Protein AF-A0A0G2B8X5-F1 (afdb_monomer_lite)

Structure (mmCIF, N/CA/C/O backbone):
data_AF-A0A0G2B8X5-F1
#
_entry.id   AF-A0A0G2B8X5-F1
#
loop_
_atom_site.group_PDB
_atom_site.id
_atom_site.type_symbol
_atom_site.label_atom_id
_atom_site.label_alt_id
_atom_site.label_comp_id
_atom_site.label_asym_id
_atom_site.label_entity_id
_atom_site.label_seq_id
_atom_site.pdbx_PDB_ins_code
_atom_site.Cartn_x
_atom_site.Cartn_y
_atom_site.Cartn_z
_atom_site.occupancy
_atom_site.B_iso_or_equiv
_atom_site.auth_seq_id
_atom_site.auth_comp_id
_atom_site.auth_asym_id
_atom_site.auth_atom_id
_atom_site.pdbx_PDB_model_num
ATOM 1 N N . MET A 1 1 ? 7.578 -18.163 51.345 1.00 37.94 1 MET A N 1
ATOM 2 C CA . MET A 1 1 ? 7.944 -19.047 50.222 1.00 37.94 1 MET A CA 1
ATOM 3 C C . MET A 1 1 ? 7.247 -18.534 48.980 1.00 37.94 1 MET A C 1
ATOM 5 O O . MET A 1 1 ? 6.028 -18.462 48.946 1.00 37.94 1 MET A O 1
ATOM 9 N N . THR A 1 2 ? 8.052 -18.062 48.042 1.00 42.34 2 THR A N 1
ATOM 10 C CA . THR A 1 2 ? 7.705 -17.542 46.720 1.00 42.34 2 THR A CA 1
ATOM 11 C C . THR A 1 2 ? 7.176 -18.656 45.825 1.00 42.34 2 THR A C 1
ATOM 13 O O . THR A 1 2 ? 7.837 -19.677 45.671 1.00 42.34 2 THR A O 1
ATOM 16 N N . THR A 1 3 ? 6.047 -18.430 45.162 1.00 39.53 3 THR A N 1
ATOM 17 C CA . THR A 1 3 ? 5.746 -19.066 43.874 1.00 39.53 3 THR A CA 1
ATOM 18 C C . THR A 1 3 ? 5.140 -18.007 42.965 1.00 39.53 3 THR A C 1
ATOM 20 O O . THR A 1 3 ? 4.021 -17.545 43.156 1.00 39.53 3 THR A O 1
ATOM 23 N N . GLY A 1 4 ? 5.960 -17.547 42.019 1.00 44.66 4 GLY A N 1
ATOM 24 C CA . GLY A 1 4 ? 5.498 -16.768 40.883 1.00 44.66 4 GLY A CA 1
ATOM 25 C C . GLY A 1 4 ? 4.771 -17.674 39.897 1.00 44.66 4 GLY A C 1
ATOM 26 O O . GLY A 1 4 ? 5.025 -18.878 39.833 1.00 44.66 4 GLY A O 1
ATOM 27 N N . THR A 1 5 ? 3.874 -17.106 39.102 1.00 41.53 5 THR A N 1
ATOM 28 C CA . THR A 1 5 ? 3.335 -17.802 37.934 1.00 41.53 5 THR A CA 1
ATOM 29 C C . THR A 1 5 ? 3.118 -16.810 36.798 1.00 41.53 5 THR A C 1
ATOM 31 O O . THR A 1 5 ? 2.254 -15.945 36.856 1.00 41.53 5 THR A O 1
ATOM 34 N N . ALA A 1 6 ? 3.994 -16.972 35.805 1.00 39.34 6 ALA A N 1
ATOM 35 C CA . ALA A 1 6 ? 3.826 -16.757 34.373 1.00 39.34 6 ALA A CA 1
ATOM 36 C C . ALA A 1 6 ? 3.222 -15.428 33.884 1.00 39.34 6 ALA A C 1
ATOM 38 O O . ALA A 1 6 ? 2.019 -15.262 33.705 1.00 39.34 6 ALA A O 1
ATOM 39 N N . VAL A 1 7 ? 4.142 -14.544 33.499 1.00 47.28 7 VAL A N 1
ATOM 40 C CA . VAL A 1 7 ? 3.972 -13.591 32.402 1.00 47.28 7 VAL A CA 1
ATOM 41 C C . VAL A 1 7 ? 3.807 -14.375 31.094 1.00 47.28 7 VAL A C 1
ATOM 43 O O . VAL A 1 7 ? 4.613 -15.258 30.808 1.00 47.28 7 VAL A O 1
ATOM 46 N N . GLY A 1 8 ? 2.829 -13.994 30.272 1.00 45.09 8 GLY A N 1
ATOM 47 C CA . GLY A 1 8 ? 2.858 -14.262 28.834 1.00 45.09 8 GLY A CA 1
ATOM 48 C C . GLY A 1 8 ? 1.728 -15.138 28.312 1.00 45.09 8 GLY A C 1
ATOM 49 O O . GLY A 1 8 ? 1.818 -16.356 28.378 1.00 45.09 8 GLY A O 1
ATOM 50 N N . ALA A 1 9 ? 0.719 -14.497 27.716 1.00 42.47 9 ALA A N 1
ATOM 51 C CA . ALA A 1 9 ? 0.034 -14.936 26.494 1.00 42.47 9 ALA A CA 1
ATOM 52 C C . ALA A 1 9 ? -1.238 -14.100 26.292 1.00 42.47 9 ALA A C 1
ATOM 54 O O . ALA A 1 9 ? -2.248 -14.466 26.862 1.00 42.47 9 ALA A O 1
ATOM 55 N N . THR A 1 10 ? -1.210 -13.027 25.485 1.00 39.62 10 THR A N 1
ATOM 56 C CA . THR A 1 10 ? -2.396 -12.507 24.744 1.00 39.62 10 THR A CA 1
ATOM 57 C C . THR A 1 10 ? -2.030 -11.326 23.824 1.00 39.62 10 THR A C 1
ATOM 59 O O . THR A 1 10 ? -2.610 -10.249 23.903 1.00 39.62 10 THR A O 1
ATOM 62 N N . ALA A 1 11 ? -1.062 -11.503 22.922 1.00 43.97 11 ALA A N 1
ATOM 63 C CA . ALA A 1 11 ? -0.892 -10.601 21.765 1.00 43.97 11 ALA A CA 1
ATOM 64 C C . ALA A 1 11 ? -0.685 -11.384 20.455 1.00 43.97 11 ALA A C 1
ATOM 66 O O . ALA A 1 11 ? -0.113 -10.891 19.493 1.00 43.97 11 ALA A O 1
ATOM 67 N N . LYS A 1 12 ? -1.130 -12.646 20.437 1.00 41.84 12 LYS A N 1
ATOM 68 C CA . LYS A 1 12 ? -1.094 -13.547 19.275 1.00 41.84 12 LYS A CA 1
ATOM 69 C C . LYS A 1 12 ? -2.493 -14.027 18.877 1.00 41.84 12 LYS A C 1
ATOM 71 O O . LYS A 1 12 ? -2.639 -15.053 18.222 1.00 41.84 12 LYS A O 1
ATOM 76 N N . THR A 1 13 ? -3.529 -13.298 19.281 1.00 41.59 13 THR A N 1
ATOM 77 C CA . THR A 1 13 ? -4.907 -13.619 18.913 1.00 41.59 13 THR A CA 1
ATOM 78 C C . THR A 1 13 ? -5.288 -12.798 17.686 1.00 41.59 13 THR A C 1
ATOM 80 O O . THR A 1 13 ? -5.319 -11.574 17.756 1.00 41.59 13 THR A O 1
ATOM 83 N N . ALA A 1 14 ? -5.594 -13.514 16.600 1.00 40.16 14 ALA A N 1
ATOM 84 C CA . ALA A 1 14 ? -6.173 -13.046 15.338 1.00 40.16 14 ALA A CA 1
ATOM 85 C C . ALA A 1 14 ? -5.208 -12.498 14.266 1.00 40.16 14 ALA A C 1
ATOM 87 O O . ALA A 1 14 ? -5.396 -11.407 13.737 1.00 40.16 14 ALA A O 1
ATOM 88 N N . LEU A 1 15 ? -4.258 -13.323 13.810 1.00 48.44 15 LEU A N 1
ATOM 89 C CA . LEU A 1 15 ? -3.870 -13.289 12.391 1.00 48.44 15 LEU A CA 1
ATOM 90 C C . LEU A 1 15 ? -5.028 -13.898 11.580 1.00 48.44 15 LEU A C 1
ATOM 92 O O . LEU A 1 15 ? -5.033 -15.078 11.238 1.00 48.44 15 LEU A O 1
ATOM 96 N N . VAL A 1 16 ? -6.058 -13.074 11.362 1.00 44.81 16 VAL A N 1
ATOM 97 C CA . VAL A 1 16 ? -7.072 -13.223 10.304 1.00 44.81 16 VAL A CA 1
ATOM 98 C C . VAL A 1 16 ? -6.339 -13.613 9.011 1.00 44.81 16 VAL A C 1
ATOM 100 O O . VAL A 1 16 ? -5.242 -13.081 8.812 1.00 44.81 16 VAL A O 1
ATOM 103 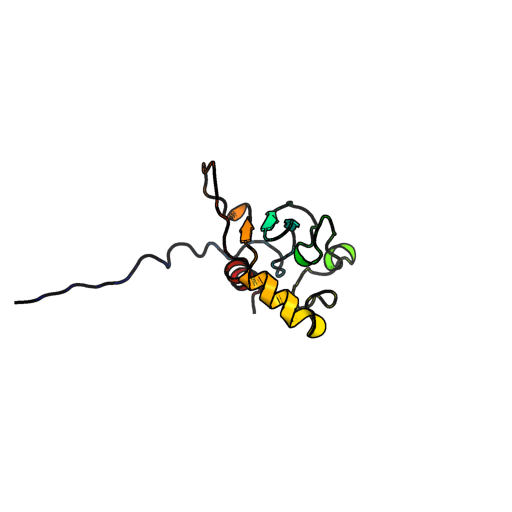N N . PRO A 1 17 ? -6.861 -14.527 8.158 1.00 52.09 17 PRO A N 1
ATOM 104 C CA . PRO A 1 17 ? -6.196 -14.906 6.911 1.00 52.09 17 PRO A CA 1
ATOM 105 C C . PRO A 1 17 ? -5.734 -13.634 6.216 1.00 52.09 17 PRO A C 1
ATOM 107 O O . PRO A 1 17 ? -6.561 -12.777 5.895 1.00 52.09 17 PRO A O 1
ATOM 110 N N . ALA A 1 18 ? -4.405 -13.482 6.126 1.00 53.94 18 ALA A N 1
ATOM 111 C CA . ALA A 1 18 ? -3.764 -12.263 5.665 1.00 53.94 18 ALA A CA 1
ATOM 112 C C . ALA A 1 18 ? -4.491 -11.825 4.393 1.00 53.94 18 ALA A C 1
ATOM 114 O O . ALA A 1 18 ? -4.814 -12.656 3.543 1.00 53.94 18 ALA A O 1
ATOM 115 N N . THR A 1 19 ? -4.863 -10.558 4.363 1.00 64.88 19 THR A N 1
ATOM 116 C CA . THR A 1 19 ? -5.963 -9.962 3.595 1.00 64.88 19 THR A CA 1
ATOM 117 C C . THR A 1 19 ? -6.136 -10.495 2.156 1.00 64.88 19 THR A C 1
ATOM 119 O O . THR A 1 19 ? -5.173 -10.889 1.499 1.00 64.88 19 THR A O 1
ATOM 122 N N . THR A 1 20 ? -7.353 -10.452 1.596 1.00 81.88 20 THR A N 1
ATOM 123 C CA . THR A 1 20 ? -7.603 -10.770 0.168 1.00 81.88 20 THR A CA 1
ATOM 124 C C . THR A 1 20 ? -7.040 -9.717 -0.793 1.00 81.88 20 THR A C 1
ATOM 126 O O . THR A 1 20 ? -7.360 -9.728 -1.984 1.00 81.88 20 THR A O 1
ATOM 129 N N . ARG A 1 21 ? -6.249 -8.758 -0.297 1.00 89.62 21 ARG A N 1
ATOM 130 C CA . ARG A 1 21 ? -5.693 -7.698 -1.128 1.00 89.62 21 ARG A CA 1
ATOM 131 C C . ARG A 1 21 ? -4.562 -8.224 -2.006 1.00 89.62 21 ARG A C 1
ATOM 133 O O . ARG A 1 21 ? -3.874 -9.180 -1.638 1.00 89.62 21 ARG A O 1
ATOM 140 N N . PRO A 1 22 ? -4.314 -7.563 -3.148 1.00 93.06 22 PRO A N 1
ATOM 141 C CA . PRO A 1 22 ? -3.095 -7.783 -3.906 1.00 93.06 22 PRO A CA 1
ATOM 142 C C . PRO A 1 22 ? -1.847 -7.587 -3.045 1.00 93.06 22 PRO A C 1
ATOM 144 O O . PRO A 1 22 ? -1.867 -6.834 -2.071 1.00 93.06 22 PRO A O 1
ATOM 147 N N . ALA A 1 23 ? -0.735 -8.203 -3.453 1.00 94.44 23 ALA A N 1
ATOM 148 C CA . ALA A 1 23 ? 0.552 -8.148 -2.757 1.00 94.44 23 ALA A CA 1
ATOM 149 C C . ALA A 1 23 ? 1.252 -6.780 -2.912 1.00 94.44 23 ALA A C 1
ATOM 151 O O . ALA A 1 23 ? 2.444 -6.706 -3.208 1.00 94.44 23 ALA A O 1
ATOM 152 N N . CYS A 1 24 ? 0.508 -5.680 -2.781 1.00 95.81 24 CYS A N 1
ATOM 153 C CA . CYS A 1 24 ? 1.005 -4.316 -2.770 1.00 95.81 24 CYS A CA 1
ATOM 154 C C . CYS A 1 24 ? 0.371 -3.524 -1.619 1.00 95.81 24 CYS A C 1
ATOM 156 O O . CYS A 1 24 ? -0.840 -3.306 -1.636 1.00 95.81 24 CYS A O 1
ATOM 158 N N . PRO A 1 25 ? 1.161 -3.035 -0.646 1.00 95.75 25 PRO A N 1
ATOM 159 C CA . PRO A 1 25 ? 0.627 -2.399 0.559 1.00 95.75 25 PRO A CA 1
ATOM 160 C C . PRO A 1 25 ? 0.035 -1.014 0.293 1.00 95.75 25 PRO A C 1
ATOM 162 O O . PRO A 1 25 ? -0.698 -0.485 1.120 1.00 95.75 25 PRO A O 1
ATOM 165 N N . PHE A 1 26 ? 0.324 -0.442 -0.873 1.00 96.88 26 PHE A N 1
ATOM 166 C CA . PHE A 1 26 ? -0.159 0.868 -1.298 1.00 96.88 26 PHE A CA 1
ATOM 167 C C . PHE A 1 26 ? -1.373 0.788 -2.225 1.00 96.88 26 PHE A C 1
ATOM 169 O O . PHE A 1 26 ? -1.947 1.821 -2.568 1.00 96.88 26 PHE A O 1
ATOM 176 N N . TYR A 1 27 ? -1.732 -0.412 -2.682 1.00 96.81 27 TYR A N 1
ATOM 177 C CA . TYR A 1 27 ? -2.830 -0.604 -3.617 1.00 96.81 27 TYR A CA 1
ATOM 178 C C . TYR A 1 2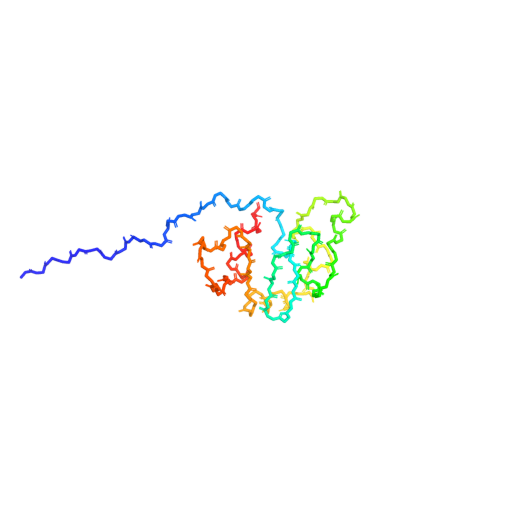7 ? -4.188 -0.510 -2.918 1.00 96.81 27 TYR A C 1
ATOM 180 O O . TYR A 1 27 ? -4.400 -1.123 -1.871 1.00 96.81 27 TYR A O 1
ATOM 188 N N . GLY A 1 28 ? -5.117 0.224 -3.529 1.00 96.31 28 GLY A N 1
ATOM 189 C CA . GLY A 1 28 ? -6.443 0.468 -2.965 1.00 96.31 28 GLY A CA 1
ATOM 190 C C . GLY A 1 28 ? -6.489 1.626 -1.977 1.00 96.31 28 GLY A C 1
ATOM 191 O O . GLY A 1 28 ? -7.486 1.783 -1.284 1.00 96.31 28 GLY A O 1
ATOM 192 N N . PHE A 1 29 ? -5.431 2.439 -1.912 1.00 97.00 29 PHE A N 1
ATOM 193 C CA . PHE A 1 29 ? -5.338 3.560 -0.981 1.00 97.00 29 PHE A CA 1
ATOM 194 C C . PHE A 1 29 ? -5.087 4.884 -1.699 1.00 97.00 29 PHE A C 1
ATOM 196 O O . PHE A 1 29 ? -4.420 4.940 -2.734 1.00 97.00 29 PHE A O 1
ATOM 203 N N . VAL A 1 30 ? -5.575 5.961 -1.091 1.00 96.00 30 VAL A N 1
ATOM 204 C CA . VAL A 1 30 ? -5.212 7.349 -1.388 1.00 96.00 30 VAL A CA 1
ATOM 205 C C . VAL A 1 30 ? -4.368 7.868 -0.232 1.00 96.00 30 VAL A C 1
ATOM 207 O O . VAL A 1 30 ? -4.723 7.683 0.933 1.00 96.00 30 VAL A O 1
ATOM 210 N N . ARG A 1 3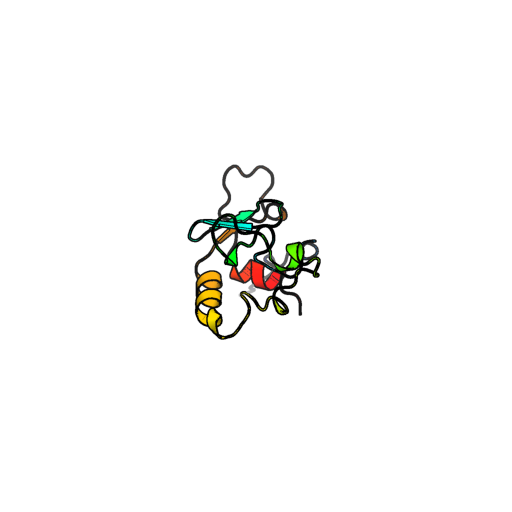1 ? -3.251 8.532 -0.538 1.00 94.31 31 ARG A N 1
ATOM 211 C CA . ARG A 1 31 ? -2.400 9.153 0.483 1.00 94.31 31 ARG A CA 1
ATOM 212 C C . ARG A 1 31 ? -2.649 10.648 0.559 1.00 94.31 31 ARG A C 1
ATOM 214 O O . ARG A 1 31 ? -2.517 11.358 -0.438 1.00 94.31 31 ARG A O 1
ATOM 221 N N . MET A 1 32 ? -2.926 11.115 1.771 1.00 91.06 32 MET A N 1
ATOM 222 C CA . MET A 1 32 ? -3.074 12.528 2.108 1.00 91.06 32 MET A CA 1
ATOM 223 C C . MET A 1 32 ? -2.157 12.844 3.290 1.00 91.06 32 MET A C 1
ATOM 225 O O . MET A 1 32 ? -2.462 12.528 4.433 1.00 91.06 32 MET A O 1
ATOM 229 N N . GLY A 1 33 ? -0.985 13.420 3.018 1.00 90.00 33 GLY A N 1
ATOM 230 C CA . GLY A 1 33 ? 0.032 13.646 4.048 1.00 90.00 33 GLY A CA 1
ATOM 231 C C . GLY A 1 33 ? 0.578 12.336 4.636 1.00 90.00 33 GLY A C 1
ATOM 232 O O . GLY A 1 33 ? 1.056 11.470 3.897 1.00 90.00 33 GLY A O 1
ATOM 233 N N . GLY A 1 34 ? 0.529 12.210 5.965 1.00 94.50 34 GLY A N 1
ATOM 234 C CA . GLY A 1 34 ? 0.999 11.041 6.723 1.00 94.50 34 GLY A CA 1
ATOM 235 C C . GLY A 1 34 ? -0.029 9.915 6.877 1.00 94.50 34 GLY A C 1
ATOM 236 O O . GLY A 1 34 ? 0.175 9.027 7.697 1.00 94.50 34 GLY A O 1
ATOM 237 N N . ILE A 1 35 ? -1.145 9.948 6.141 1.00 95.88 35 ILE A N 1
ATOM 238 C CA . ILE A 1 35 ? -2.183 8.913 6.220 1.00 95.88 35 ILE A CA 1
ATOM 239 C C . ILE A 1 35 ? -2.480 8.291 4.855 1.00 95.88 35 ILE A C 1
ATOM 241 O O . ILE A 1 35 ? -2.496 8.981 3.831 1.00 95.88 35 ILE A O 1
ATOM 245 N N . LEU A 1 36 ? -2.736 6.983 4.855 1.00 97.31 36 LEU A N 1
ATOM 246 C CA . LEU A 1 36 ? -3.250 6.217 3.724 1.00 97.31 36 LEU A CA 1
ATOM 247 C C . LEU A 1 36 ? -4.675 5.757 4.049 1.00 97.31 36 LEU A C 1
ATOM 249 O O . LEU A 1 36 ? -4.885 4.975 4.977 1.00 97.31 36 LEU A O 1
ATOM 253 N N . LEU A 1 37 ? -5.644 6.251 3.284 1.00 95.81 37 LEU A N 1
ATOM 254 C CA . LEU A 1 37 ? -7.061 5.931 3.443 1.00 95.81 37 LEU A CA 1
ATOM 255 C C . LEU A 1 37 ? -7.510 4.977 2.348 1.00 95.81 37 LEU A C 1
ATOM 257 O O . LEU A 1 37 ? -7.176 5.173 1.177 1.00 95.81 37 LEU A O 1
ATOM 261 N N . ASP A 1 38 ? -8.251 3.948 2.739 1.00 95.38 38 ASP A N 1
ATOM 262 C CA . ASP A 1 38 ? -8.822 2.986 1.809 1.00 95.38 38 ASP A CA 1
ATOM 263 C C . ASP A 1 38 ? -9.844 3.669 0.896 1.00 95.38 38 ASP A C 1
ATOM 265 O O . ASP A 1 38 ? -10.757 4.355 1.357 1.00 95.38 38 ASP A O 1
ATOM 269 N N . CYS A 1 39 ? -9.671 3.511 -0.414 1.00 93.94 39 CYS A N 1
ATOM 270 C CA . CYS A 1 39 ? -10.574 4.073 -1.411 1.00 93.94 39 CYS A CA 1
ATOM 271 C C . CYS A 1 39 ? -11.404 3.013 -2.141 1.00 93.94 39 CYS A C 1
ATOM 273 O O . CYS A 1 39 ? -12.191 3.379 -3.013 1.00 93.94 39 CYS A O 1
ATOM 275 N N . LYS A 1 40 ? -11.233 1.717 -1.824 1.00 86.75 40 LYS A N 1
ATOM 276 C CA . LYS A 1 40 ? -11.916 0.589 -2.494 1.00 86.75 40 LYS A CA 1
ATOM 277 C C . LYS A 1 40 ? -11.830 0.619 -4.027 1.00 86.75 40 LYS A C 1
ATOM 279 O O . LYS A 1 40 ? -12.715 0.113 -4.713 1.00 86.75 40 LYS A O 1
ATOM 284 N N . GLY A 1 41 ? -10.774 1.221 -4.566 1.00 90.94 41 GLY A N 1
ATOM 285 C CA . GLY A 1 41 ? -10.581 1.415 -6.001 1.00 90.94 41 GLY A CA 1
ATOM 286 C C . GLY A 1 41 ? -9.154 1.119 -6.440 1.00 90.94 41 GLY A C 1
ATOM 287 O O . GLY A 1 41 ? -8.357 0.558 -5.695 1.00 90.94 41 GLY A O 1
ATOM 288 N N . ASN A 1 42 ? -8.801 1.555 -7.64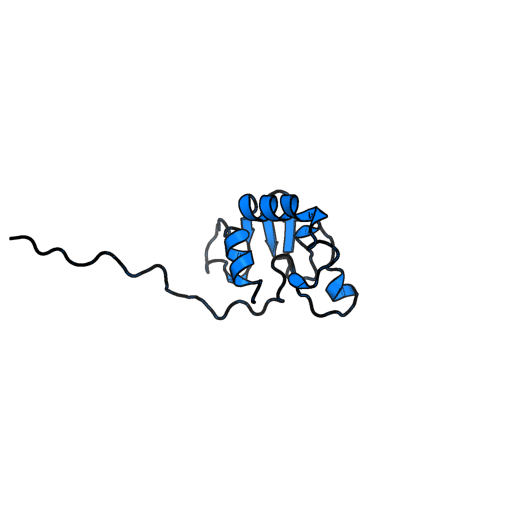4 1.00 95.06 42 ASN A N 1
ATOM 289 C CA . ASN A 1 42 ? -7.480 1.345 -8.239 1.00 95.06 42 ASN A CA 1
ATOM 290 C C . ASN A 1 42 ? -6.399 2.310 -7.711 1.00 95.06 42 ASN A C 1
ATOM 292 O O . ASN A 1 42 ? -5.464 2.648 -8.433 1.00 95.06 42 ASN A O 1
ATOM 296 N N . GLY A 1 43 ? -6.521 2.807 -6.477 1.00 96.38 43 GLY A N 1
ATOM 297 C CA . GLY A 1 43 ? -5.636 3.835 -5.925 1.00 96.38 43 GLY A CA 1
ATOM 298 C C . GLY A 1 43 ? -4.201 3.353 -5.696 1.00 96.38 43 GLY A C 1
ATOM 299 O O . GLY A 1 43 ? -3.966 2.205 -5.310 1.00 96.38 43 GLY A O 1
ATOM 300 N N . CYS A 1 44 ? -3.232 4.244 -5.910 1.00 97.12 44 CYS A N 1
ATOM 301 C CA . CYS A 1 44 ? -1.829 4.048 -5.561 1.00 97.12 44 CYS A CA 1
ATOM 302 C C . CYS A 1 44 ? -1.413 5.012 -4.442 1.00 97.12 44 CYS A C 1
ATOM 304 O O . CYS A 1 44 ? -0.977 6.135 -4.697 1.00 97.12 44 CYS A O 1
ATOM 306 N N . GLY A 1 45 ? -1.468 4.545 -3.193 1.00 96.69 45 GLY A N 1
ATOM 307 C CA . GLY A 1 45 ? -1.135 5.352 -2.017 1.00 96.69 45 GLY A CA 1
ATOM 308 C C . GLY A 1 45 ? 0.315 5.849 -1.993 1.00 96.69 45 GLY A C 1
ATOM 309 O O . GLY A 1 45 ? 0.601 6.884 -1.403 1.00 96.69 45 GLY A O 1
ATOM 310 N N . PHE A 1 46 ? 1.246 5.174 -2.671 1.00 96.00 46 PHE A N 1
ATOM 311 C CA . PHE A 1 46 ? 2.638 5.633 -2.726 1.00 96.00 46 PHE A CA 1
ATOM 312 C C . PHE A 1 46 ? 2.809 6.880 -3.602 1.00 96.00 46 PHE A C 1
ATOM 314 O O . PHE A 1 46 ? 3.585 7.769 -3.264 1.00 96.00 46 PHE A O 1
ATOM 321 N N . ALA A 1 47 ? 2.050 6.972 -4.699 1.00 92.62 47 ALA A N 1
ATOM 322 C CA . ALA A 1 47 ? 2.135 8.080 -5.646 1.00 92.62 47 ALA A CA 1
ATOM 323 C C . ALA A 1 47 ? 1.663 9.422 -5.054 1.00 92.62 47 ALA A C 1
ATOM 325 O O . ALA A 1 47 ? 1.990 10.471 -5.604 1.00 92.62 47 ALA A O 1
ATOM 326 N N . GLY A 1 48 ? 0.917 9.393 -3.942 1.00 86.38 48 GLY A N 1
ATOM 327 C CA . GLY A 1 48 ? 0.249 10.568 -3.381 1.00 86.38 48 GLY A CA 1
ATOM 328 C C . GLY A 1 48 ? -1.040 10.919 -4.130 1.00 86.38 48 GLY A C 1
ATOM 329 O O . GLY A 1 48 ? -1.226 10.537 -5.282 1.00 86.38 48 GLY A O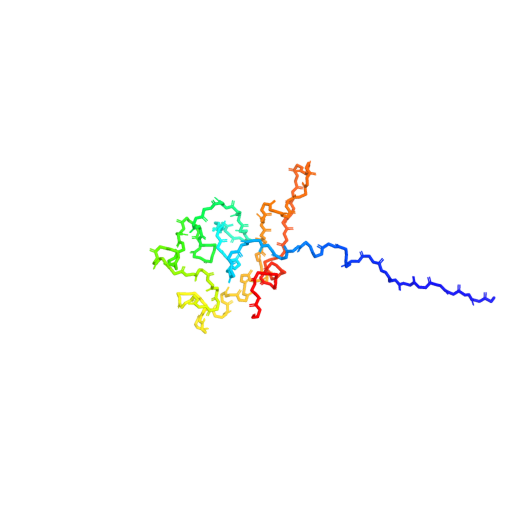 1
ATOM 330 N N . GLY A 1 49 ? -1.960 11.631 -3.475 1.00 84.12 49 GLY A N 1
ATOM 331 C CA . GLY A 1 49 ? -3.185 12.120 -4.120 1.00 84.12 49 GLY A CA 1
ATOM 332 C C . GLY A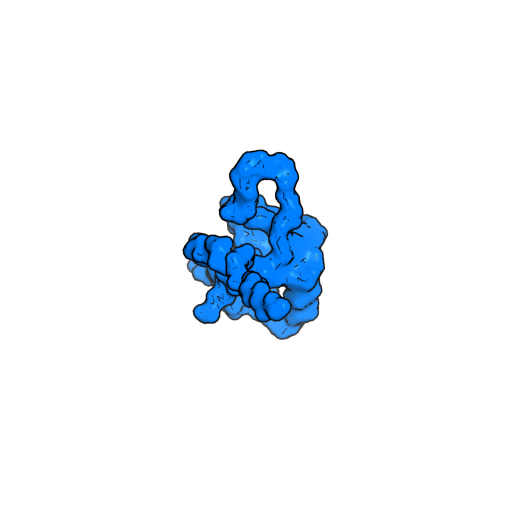 1 49 ? -4.038 11.020 -4.773 1.00 84.12 49 GLY A C 1
ATOM 333 O O . GLY A 1 49 ? -4.044 9.869 -4.337 1.00 84.12 49 GLY A O 1
ATOM 334 N N . HIS A 1 50 ? -4.769 11.382 -5.832 1.00 86.25 50 HIS A N 1
ATOM 335 C CA . HIS A 1 50 ? -5.703 10.499 -6.546 1.00 86.25 50 HIS A CA 1
ATOM 336 C C . HIS A 1 50 ? -5.066 9.841 -7.781 1.00 86.25 50 HIS A C 1
ATOM 338 O O . HIS A 1 50 ? -5.589 9.933 -8.892 1.00 86.25 50 HIS A O 1
ATOM 344 N N . HIS A 1 51 ? -3.909 9.198 -7.612 1.00 93.50 51 HIS A N 1
ATOM 345 C CA . HIS A 1 51 ? -3.228 8.513 -8.711 1.00 93.50 51 HIS A CA 1
ATOM 346 C C . HIS A 1 51 ? -3.616 7.028 -8.800 1.00 93.50 51 HIS A C 1
ATOM 348 O O . HIS A 1 51 ? -3.562 6.328 -7.786 1.00 93.50 51 HIS A O 1
ATOM 354 N N . PRO A 1 52 ? -3.955 6.514 -9.998 1.00 96.19 52 PRO A N 1
ATOM 355 C CA . PRO A 1 52 ? -4.269 5.103 -10.180 1.00 96.19 52 PRO A CA 1
ATOM 356 C C . PRO A 1 52 ? -3.009 4.221 -10.198 1.00 96.19 52 PRO A C 1
ATOM 358 O O . PRO A 1 52 ? -1.900 4.666 -10.513 1.00 96.19 52 PRO A O 1
ATOM 361 N N . CYS A 1 53 ? -3.184 2.933 -9.907 1.00 97.38 53 CYS A N 1
ATOM 362 C CA . CYS A 1 53 ? -2.150 1.912 -9.981 1.00 97.38 53 CYS A CA 1
ATOM 363 C C . CYS A 1 53 ? -1.812 1.587 -11.440 1.00 97.38 53 CYS A C 1
ATOM 365 O O . CYS A 1 53 ? -2.623 1.034 -12.179 1.00 97.38 53 CYS A O 1
ATOM 367 N N . THR A 1 54 ? -0.577 1.857 -11.865 1.00 96.38 54 THR A N 1
ATOM 368 C CA . THR A 1 54 ? -0.158 1.595 -13.251 1.00 96.38 54 THR A CA 1
ATOM 369 C C . THR A 1 54 ? -0.109 0.115 -13.608 1.00 96.38 54 THR A C 1
ATOM 371 O O . THR A 1 54 ? -0.294 -0.216 -14.775 1.00 96.38 54 THR A O 1
ATOM 374 N N . MET A 1 55 ? 0.129 -0.777 -12.639 1.00 97.25 55 MET A N 1
ATOM 375 C CA . MET A 1 55 ? 0.153 -2.222 -12.895 1.00 97.25 55 MET A CA 1
ATOM 376 C C . MET A 1 55 ? -1.239 -2.724 -13.275 1.00 97.25 55 MET A C 1
ATOM 378 O O . MET A 1 55 ? -1.383 -3.368 -14.309 1.00 97.25 55 MET A O 1
ATOM 382 N N . GLU A 1 56 ? -2.265 -2.354 -12.505 1.00 97.12 56 GLU A N 1
ATOM 383 C CA . GLU A 1 56 ? -3.655 -2.698 -12.823 1.00 97.12 56 GLU A CA 1
ATOM 384 C C . GLU A 1 56 ? -4.100 -2.075 -14.150 1.00 97.12 56 GLU A C 1
ATOM 386 O O . GLU A 1 56 ? -4.646 -2.774 -15.001 1.00 97.12 56 GLU A O 1
ATOM 391 N N . MET A 1 57 ? -3.788 -0.793 -14.382 1.00 97.12 57 MET A N 1
ATOM 392 C CA . MET A 1 57 ? -4.071 -0.126 -15.663 1.00 97.12 57 MET A CA 1
ATOM 393 C C . MET A 1 57 ? -3.414 -0.846 -16.852 1.00 97.12 57 MET A C 1
ATOM 395 O O . MET A 1 57 ? -3.962 -0.858 -17.952 1.00 97.12 57 MET A O 1
ATOM 399 N N . SER A 1 58 ? -2.265 -1.487 -16.622 1.00 97.12 58 SER A N 1
ATOM 400 C CA . SER A 1 58 ? -1.547 -2.303 -17.611 1.00 97.12 58 SER A CA 1
ATOM 401 C C . SER A 1 58 ? -2.013 -3.764 -17.650 1.00 97.12 58 SER A C 1
ATOM 403 O O . SER A 1 58 ? -1.374 -4.589 -18.298 1.00 97.12 58 SER A O 1
ATOM 405 N N . ARG A 1 59 ? -3.104 -4.108 -16.951 1.00 96.38 59 ARG A N 1
ATOM 406 C CA . ARG A 1 59 ? -3.640 -5.473 -16.794 1.00 96.38 59 ARG A CA 1
ATOM 407 C C . ARG A 1 59 ? -2.621 -6.474 -16.236 1.00 96.38 59 ARG A C 1
ATOM 409 O O . ARG A 1 59 ? -2.677 -7.664 -16.534 1.00 96.38 59 ARG A O 1
ATOM 416 N N . MET A 1 60 ? -1.683 -5.992 -15.427 1.00 95.81 60 MET A N 1
ATOM 417 C CA . MET A 1 60 ? -0.696 -6.815 -14.738 1.00 95.81 60 MET A CA 1
ATOM 418 C C . MET A 1 60 ? -1.184 -7.167 -13.335 1.00 95.81 60 MET A C 1
ATOM 420 O O . MET A 1 60 ? -1.828 -6.357 -12.665 1.00 95.81 60 MET A O 1
ATOM 424 N N . THR A 1 61 ? -0.792 -8.343 -12.845 1.00 94.81 61 THR A N 1
ATOM 425 C CA . THR A 1 61 ? -0.993 -8.716 -11.441 1.00 94.81 61 THR A CA 1
ATOM 426 C C . THR A 1 61 ? -0.296 -7.711 -10.528 1.00 94.81 61 THR A C 1
ATOM 428 O O . THR A 1 61 ? 0.925 -7.556 -10.578 1.00 94.81 61 THR A O 1
ATOM 431 N N . VAL A 1 62 ? -1.070 -7.040 -9.676 1.00 95.81 62 VAL A N 1
ATOM 432 C CA . VAL A 1 62 ? -0.557 -6.037 -8.741 1.00 95.81 62 VAL A CA 1
ATOM 433 C C . VAL A 1 62 ? 0.312 -6.712 -7.677 1.00 95.81 62 VAL A C 1
ATOM 435 O O . VAL A 1 62 ? -0.162 -7.513 -6.872 1.00 95.81 62 VAL A O 1
ATOM 438 N N . ASN A 1 63 ? 1.599 -6.371 -7.671 1.00 96.19 63 ASN A N 1
ATOM 439 C CA . ASN A 1 63 ? 2.588 -6.905 -6.742 1.00 96.19 63 ASN A CA 1
ATOM 440 C C . ASN A 1 63 ? 3.683 -5.855 -6.506 1.00 96.19 63 ASN A C 1
ATOM 442 O O . ASN A 1 63 ? 4.306 -5.379 -7.455 1.00 96.19 63 ASN A O 1
ATOM 446 N N . TRP A 1 64 ? 3.924 -5.498 -5.245 1.00 96.25 64 TRP A N 1
ATOM 447 C CA . TRP A 1 64 ? 4.892 -4.474 -4.861 1.00 96.25 64 TRP A CA 1
ATOM 448 C C . TRP A 1 64 ? 6.321 -4.823 -5.263 1.00 96.25 64 TRP A C 1
ATOM 450 O O . TRP A 1 64 ? 7.018 -3.966 -5.802 1.00 96.25 64 TRP A O 1
ATOM 460 N N . LYS A 1 65 ? 6.735 -6.088 -5.113 1.00 94.94 65 LYS A N 1
ATOM 461 C CA . LYS A 1 65 ? 8.067 -6.555 -5.530 1.00 94.94 65 LYS A CA 1
ATOM 462 C C . LYS A 1 65 ? 8.316 -6.314 -7.021 1.00 94.94 65 LYS A C 1
ATOM 464 O O . LYS A 1 65 ? 9.432 -6.004 -7.413 1.00 94.94 65 LYS A O 1
ATOM 469 N N . ASN A 1 66 ? 7.260 -6.363 -7.831 1.00 95.19 66 ASN A N 1
ATOM 470 C CA . ASN A 1 66 ? 7.328 -6.153 -9.277 1.00 95.19 66 ASN A CA 1
ATOM 471 C C . ASN A 1 66 ? 7.067 -4.694 -9.703 1.00 95.19 66 ASN A C 1
ATOM 473 O O . ASN A 1 66 ? 7.101 -4.384 -10.897 1.00 95.19 66 ASN A O 1
ATOM 477 N N . CYS A 1 67 ? 6.793 -3.783 -8.764 1.00 96.56 67 CYS A N 1
ATOM 478 C CA . CYS A 1 67 ? 6.433 -2.398 -9.057 1.00 96.56 67 CYS A CA 1
ATOM 479 C C . CYS A 1 67 ? 7.665 -1.551 -9.415 1.00 96.56 67 CYS A C 1
ATOM 481 O O . CYS A 1 67 ? 8.154 -0.767 -8.609 1.00 96.56 67 CYS A O 1
ATOM 483 N N . ARG A 1 68 ? 8.129 -1.634 -10.666 1.00 94.75 68 ARG A N 1
ATOM 484 C CA . ARG A 1 68 ? 9.304 -0.879 -11.152 1.00 94.75 68 ARG A CA 1
ATOM 485 C C . ARG A 1 68 ? 9.164 0.642 -11.086 1.00 94.75 68 ARG A C 1
ATOM 487 O O . ARG A 1 68 ? 10.164 1.341 -11.156 1.00 94.75 68 ARG A O 1
ATOM 494 N N . ARG A 1 69 ? 7.935 1.157 -10.985 1.00 95.31 69 ARG A N 1
ATOM 495 C CA . ARG A 1 69 ? 7.678 2.600 -10.888 1.00 95.31 69 ARG A CA 1
ATOM 496 C C . ARG A 1 69 ? 8.102 3.175 -9.538 1.00 95.31 69 ARG A C 1
ATOM 498 O O . ARG A 1 69 ? 8.505 4.329 -9.488 1.00 95.31 69 ARG A O 1
ATOM 505 N N . PHE A 1 70 ? 7.953 2.400 -8.463 1.00 96.44 70 PHE A N 1
ATOM 506 C CA . PHE A 1 70 ? 8.135 2.915 -7.107 1.00 96.44 70 PHE A CA 1
ATOM 507 C C . PHE A 1 70 ? 9.020 2.044 -6.224 1.00 96.44 70 PHE A C 1
ATOM 509 O O . PHE A 1 70 ? 9.763 2.595 -5.421 1.00 96.44 70 PHE A O 1
ATOM 516 N N . ASN A 1 71 ? 8.983 0.723 -6.390 1.00 96.69 71 ASN A N 1
ATOM 517 C CA . ASN A 1 71 ? 9.832 -0.204 -5.658 1.00 96.69 71 ASN A CA 1
ATOM 518 C C . ASN A 1 71 ? 11.159 -0.417 -6.403 1.00 96.69 71 ASN A C 1
ATOM 520 O O . ASN A 1 71 ? 11.341 -1.399 -7.122 1.00 96.69 71 ASN A O 1
ATOM 524 N N . HIS A 1 72 ? 12.058 0.554 -6.273 1.00 95.69 72 HIS A N 1
ATOM 525 C CA . HIS A 1 72 ? 13.418 0.516 -6.806 1.00 95.69 72 HIS A CA 1
ATOM 526 C C . HIS A 1 72 ? 14.368 1.278 -5.874 1.00 95.69 72 HIS A C 1
ATOM 528 O O . HIS A 1 72 ? 13.926 2.132 -5.102 1.00 95.69 72 HIS A O 1
ATOM 534 N N . ASP A 1 73 ? 15.674 1.030 -5.990 1.00 95.00 73 ASP A N 1
ATOM 535 C CA . ASP A 1 73 ? 16.685 1.562 -5.060 1.00 95.00 73 ASP A CA 1
ATOM 536 C C . ASP A 1 73 ? 16.658 3.089 -4.931 1.00 95.00 73 ASP A C 1
ATOM 538 O O . ASP A 1 73 ? 16.766 3.619 -3.829 1.00 95.00 73 ASP A O 1
ATOM 542 N N . GLY A 1 74 ? 16.412 3.803 -6.035 1.00 95.62 74 GLY A N 1
ATOM 543 C CA . GLY A 1 74 ? 16.282 5.267 -6.023 1.00 95.62 74 GLY A CA 1
ATOM 544 C C . GLY A 1 74 ? 15.165 5.832 -5.128 1.00 95.62 74 GLY A C 1
ATOM 545 O O . GLY A 1 74 ? 15.200 7.013 -4.812 1.00 95.62 74 GLY A O 1
ATOM 546 N N . ASN A 1 75 ? 14.197 5.015 -4.696 1.00 96.25 75 ASN A N 1
ATOM 547 C CA . ASN A 1 75 ? 13.130 5.423 -3.775 1.00 96.25 75 ASN A CA 1
ATOM 548 C C . ASN A 1 75 ? 13.298 4.851 -2.365 1.00 96.25 75 ASN A C 1
ATOM 550 O O . ASN A 1 75 ? 12.401 5.023 -1.542 1.00 96.25 75 ASN A O 1
ATOM 554 N N . ARG A 1 76 ? 14.406 4.165 -2.061 1.00 95.88 76 ARG A N 1
ATOM 555 C CA . ARG A 1 76 ? 14.572 3.439 -0.795 1.00 95.88 76 ARG A CA 1
ATOM 556 C C . ARG A 1 76 ? 14.339 4.322 0.431 1.00 95.88 76 ARG A C 1
ATOM 558 O O . ARG A 1 76 ? 13.586 3.933 1.315 1.00 95.88 76 ARG A O 1
ATOM 565 N N . GLU A 1 77 ? 14.918 5.519 0.459 1.00 97.19 77 GLU A N 1
ATOM 566 C CA . GLU A 1 77 ? 14.739 6.462 1.573 1.00 97.19 77 GLU A CA 1
ATOM 567 C C . GLU A 1 77 ? 13.291 6.949 1.696 1.00 97.19 77 GLU A C 1
ATOM 569 O O . GLU A 1 77 ? 12.752 7.034 2.795 1.00 97.19 77 GLU A O 1
ATOM 574 N N . VAL A 1 78 ? 12.622 7.206 0.567 1.00 95.62 78 VAL A N 1
ATOM 575 C CA . VAL A 1 78 ? 11.209 7.620 0.540 1.00 95.62 78 VAL A CA 1
ATOM 576 C C . VAL A 1 78 ? 10.299 6.493 1.033 1.00 95.62 78 VAL A C 1
ATOM 578 O O . VAL A 1 78 ? 9.326 6.750 1.744 1.00 95.62 78 VAL A O 1
ATOM 581 N N . ILE A 1 79 ? 10.615 5.248 0.667 1.00 96.19 79 ILE A N 1
ATOM 582 C CA . ILE A 1 79 ? 9.915 4.055 1.144 1.00 96.19 79 ILE A CA 1
ATOM 583 C C . ILE A 1 79 ? 10.081 3.940 2.655 1.00 96.19 79 ILE A C 1
ATOM 585 O O . ILE A 1 79 ? 9.070 3.916 3.352 1.00 96.19 79 ILE A O 1
ATOM 589 N N . GLU A 1 80 ? 11.311 3.930 3.171 1.00 97.50 80 GLU A N 1
ATOM 590 C CA . GLU A 1 80 ? 11.551 3.807 4.614 1.00 97.50 80 GLU A CA 1
ATOM 591 C C . GLU A 1 80 ? 10.899 4.948 5.401 1.00 97.50 80 GLU A C 1
ATOM 593 O O . GLU A 1 80 ? 10.184 4.685 6.367 1.00 97.50 80 GLU A O 1
ATOM 598 N N . TYR A 1 81 ? 11.013 6.191 4.926 1.00 96.44 81 TYR A N 1
ATOM 599 C CA . TYR A 1 81 ? 10.333 7.333 5.535 1.00 96.44 81 TYR A CA 1
ATOM 600 C C . TYR A 1 81 ? 8.813 7.124 5.604 1.00 96.44 81 TYR A C 1
ATOM 602 O O . TYR A 1 81 ? 8.184 7.366 6.635 1.00 96.44 81 TYR A O 1
ATOM 610 N N . ALA A 1 82 ? 8.191 6.646 4.521 1.00 95.88 82 ALA A N 1
ATOM 611 C CA . ALA A 1 82 ? 6.763 6.354 4.534 1.00 95.88 82 ALA A CA 1
ATOM 612 C C . ALA A 1 82 ? 6.425 5.246 5.545 1.00 95.88 82 ALA A C 1
ATOM 614 O O . ALA A 1 82 ? 5.464 5.394 6.298 1.00 95.88 82 ALA A O 1
ATOM 615 N N . LEU A 1 83 ? 7.211 4.164 5.590 1.00 96.88 83 LEU A N 1
ATOM 616 C CA . LEU A 1 83 ? 6.996 3.050 6.518 1.00 96.88 83 LEU A CA 1
ATOM 617 C C . LEU A 1 83 ? 7.081 3.482 7.988 1.00 96.88 83 LEU A C 1
ATOM 619 O O . LEU A 1 83 ? 6.334 2.953 8.811 1.00 96.88 83 LEU A O 1
ATOM 623 N N . GLU A 1 84 ? 7.955 4.433 8.317 1.00 97.50 84 GLU A N 1
ATOM 624 C CA . GLU A 1 84 ? 8.154 4.933 9.684 1.00 97.50 84 GLU A CA 1
ATOM 625 C C . GLU A 1 84 ? 7.125 5.979 10.110 1.00 97.50 84 GLU A C 1
ATOM 627 O O . GLU A 1 84 ? 6.746 6.028 11.280 1.00 97.50 84 GLU A O 1
ATOM 632 N N . HIS A 1 85 ? 6.659 6.808 9.175 1.00 96.12 85 HIS A N 1
ATOM 633 C CA . HIS A 1 85 ? 5.878 7.998 9.515 1.00 96.12 85 HIS A CA 1
ATOM 634 C C . HIS A 1 85 ? 4.418 7.960 9.068 1.00 96.12 85 HIS A C 1
ATOM 636 O O . HIS A 1 85 ? 3.647 8.831 9.475 1.00 96.12 85 HIS A O 1
ATOM 642 N N . CYS A 1 86 ? 4.010 6.993 8.241 1.00 97.19 86 CYS A N 1
ATOM 643 C CA . CYS A 1 86 ? 2.628 6.916 7.781 1.00 97.19 86 CYS A CA 1
ATOM 644 C C . CYS A 1 86 ? 1.771 5.975 8.631 1.00 97.19 86 CYS A C 1
ATOM 646 O O . CYS A 1 86 ? 2.174 4.869 9.000 1.00 97.19 86 CYS A O 1
ATOM 648 N N . GLN A 1 87 ? 0.531 6.400 8.856 1.00 97.81 87 GLN A N 1
ATOM 649 C CA . GLN A 1 87 ? -0.547 5.547 9.341 1.00 97.81 87 GLN A CA 1
ATOM 650 C C . GLN A 1 87 ? -1.410 5.071 8.172 1.00 97.81 87 GLN A C 1
ATOM 652 O O . GLN A 1 87 ? -1.525 5.750 7.148 1.00 97.81 87 GLN A O 1
ATOM 657 N N . ILE A 1 88 ? -2.052 3.920 8.331 1.00 97.31 88 ILE A N 1
ATOM 658 C CA . ILE A 1 88 ? -2.958 3.366 7.327 1.00 97.31 88 ILE A CA 1
ATOM 659 C C . ILE A 1 88 ? -4.270 2.902 7.953 1.00 97.31 88 ILE A C 1
ATOM 661 O O . ILE A 1 88 ? -4.309 2.435 9.093 1.00 97.31 88 ILE A O 1
ATOM 665 N N . PHE A 1 89 ? -5.346 3.052 7.183 1.00 96.25 89 PHE A N 1
ATOM 666 C CA . PHE A 1 89 ? -6.717 2.783 7.597 1.00 96.25 89 PHE A CA 1
ATOM 667 C C . PHE A 1 89 ? -7.387 1.796 6.625 1.00 96.25 89 PHE A C 1
ATOM 669 O O . PHE A 1 89 ? -8.222 2.213 5.825 1.00 96.25 89 PHE A O 1
ATOM 676 N N . PRO A 1 90 ? -6.993 0.509 6.625 1.00 94.25 90 PRO A N 1
ATOM 677 C CA . PRO A 1 90 ? -7.671 -0.524 5.841 1.00 94.25 90 PRO A CA 1
ATOM 678 C C . PRO A 1 90 ? -9.057 -0.841 6.422 1.00 94.25 90 PRO A C 1
ATOM 680 O O . PRO A 1 90 ? -9.170 -1.137 7.613 1.00 94.25 90 PRO A O 1
ATOM 683 N N . ASP A 1 91 ? -10.107 -0.825 5.599 1.00 91.81 91 ASP A N 1
ATOM 684 C CA . ASP A 1 91 ? -11.483 -1.034 6.073 1.00 91.81 91 ASP A CA 1
ATOM 685 C C . ASP A 1 91 ? -11.676 -2.381 6.788 1.00 91.81 91 ASP A C 1
ATOM 687 O O . ASP A 1 91 ? -12.446 -2.471 7.744 1.00 91.81 91 ASP A O 1
ATOM 691 N N . GLU A 1 92 ? -10.950 -3.425 6.382 1.00 90.62 92 GLU A N 1
ATOM 692 C CA . GLU A 1 92 ? -11.036 -4.759 6.985 1.00 90.62 92 GLU A CA 1
ATOM 693 C C . GLU A 1 92 ? -10.481 -4.842 8.413 1.00 90.62 92 GLU A C 1
ATOM 695 O O . GLU A 1 92 ? -10.769 -5.810 9.115 1.00 90.62 92 GLU A O 1
ATOM 700 N N . LEU A 1 93 ? -9.697 -3.851 8.855 1.00 91.69 93 LEU A N 1
ATOM 701 C CA . LEU A 1 93 ? -9.194 -3.778 10.230 1.00 91.69 93 LEU A CA 1
ATOM 702 C C . LEU A 1 93 ? -9.913 -2.710 11.062 1.00 91.69 93 LEU A C 1
ATOM 704 O O . LEU A 1 93 ? -9.582 -2.533 12.237 1.00 91.69 93 LEU A O 1
ATOM 708 N N . HIS A 1 94 ? -10.890 -2.001 10.486 1.00 90.94 94 HIS A N 1
ATOM 709 C CA . HIS A 1 94 ? -11.670 -1.022 11.229 1.00 90.94 94 HIS A CA 1
ATOM 710 C C . HIS A 1 94 ? -12.523 -1.730 12.301 1.00 90.94 94 HIS A C 1
ATOM 712 O O . HIS A 1 94 ? -13.343 -2.588 11.961 1.00 90.94 94 HIS A O 1
ATOM 718 N N . PRO A 1 95 ? -12.381 -1.391 13.600 1.00 89.69 95 PRO A N 1
ATOM 719 C CA . PRO A 1 95 ? -13.124 -2.080 14.647 1.00 89.69 95 PRO A CA 1
ATOM 720 C C . PRO A 1 95 ? -14.643 -1.867 14.501 1.00 89.69 95 PRO A C 1
ATOM 722 O O . PRO A 1 95 ? -15.092 -0.718 14.394 1.00 89.69 95 PRO A O 1
ATOM 725 N N . PRO A 1 96 ? -15.465 -2.933 14.535 1.00 89.06 96 PRO A N 1
ATOM 726 C CA . PRO A 1 96 ? -16.913 -2.809 14.402 1.00 89.06 96 PRO A CA 1
ATOM 727 C C . PRO A 1 96 ? -17.508 -1.855 15.444 1.00 89.06 96 PRO A C 1
ATOM 729 O O . PRO A 1 96 ? -17.245 -1.971 16.639 1.00 89.06 96 PRO A O 1
ATOM 732 N N . GLY A 1 97 ? -18.316 -0.895 14.990 1.00 89.00 97 GLY A N 1
ATOM 733 C CA . GLY A 1 97 ? -18.980 0.078 15.863 1.00 89.00 97 GLY A CA 1
ATOM 734 C C . GLY A 1 97 ? -18.081 1.193 16.413 1.00 89.00 97 GLY A C 1
ATOM 735 O O . GLY A 1 97 ? -18.580 2.078 17.115 1.00 89.00 97 GLY A O 1
ATOM 736 N N . ALA A 1 98 ? -16.784 1.215 16.089 1.00 89.56 98 ALA A N 1
ATOM 737 C CA . ALA A 1 98 ? -15.918 2.318 16.481 1.00 89.56 98 ALA A CA 1
ATOM 738 C C . ALA A 1 98 ? -16.296 3.603 15.730 1.00 89.56 98 ALA A C 1
ATOM 740 O O . ALA A 1 98 ? -16.316 3.655 14.505 1.00 89.56 98 ALA A O 1
ATOM 741 N N . ARG A 1 99 ? -16.569 4.678 16.482 1.00 86.25 99 ARG A N 1
ATOM 742 C CA . ARG A 1 99 ? -16.769 6.029 15.918 1.00 86.25 99 ARG A CA 1
ATOM 743 C C . ARG A 1 99 ? -15.455 6.735 15.581 1.00 86.25 99 ARG A C 1
ATOM 745 O O . ARG A 1 99 ? -15.453 7.709 14.838 1.00 86.25 99 ARG A O 1
ATOM 752 N N . LYS A 1 100 ? -14.357 6.303 16.203 1.00 89.69 100 LYS A N 1
ATOM 753 C CA . LYS A 1 100 ? -13.006 6.833 16.011 1.00 89.69 100 LYS A CA 1
ATOM 754 C C . LYS A 1 100 ? -12.037 5.663 15.973 1.00 89.69 100 LYS A C 1
ATOM 756 O O . LYS A 1 100 ? -12.073 4.814 16.860 1.00 89.69 100 LYS A O 1
ATOM 761 N N . TRP A 1 101 ? -11.142 5.673 14.998 1.00 92.38 101 TRP A N 1
ATOM 762 C CA . TRP A 1 101 ? -10.069 4.701 14.862 1.00 92.38 101 TRP A CA 1
ATOM 763 C C . TRP A 1 101 ? -8.766 5.437 14.568 1.00 92.38 101 TRP A C 1
ATOM 765 O O . TRP A 1 101 ? -8.773 6.453 13.880 1.00 92.38 101 TRP A O 1
ATOM 775 N N . LYS A 1 102 ? -7.658 4.957 15.137 1.00 92.75 102 LYS A N 1
ATOM 776 C CA . LYS A 1 102 ? -6.329 5.563 14.963 1.00 92.75 102 LYS A CA 1
ATOM 777 C C . LYS A 1 102 ? -5.546 4.967 13.787 1.00 92.75 102 LYS A C 1
ATOM 779 O O . LYS A 1 102 ? -4.424 5.405 13.558 1.00 92.75 102 LYS A O 1
ATOM 784 N N . GLY A 1 103 ? -6.118 3.995 13.074 1.00 94.69 103 GLY A N 1
ATOM 785 C CA . GLY A 1 103 ? -5.403 3.224 12.061 1.00 94.69 103 GLY A CA 1
ATOM 786 C C . GLY A 1 103 ? -4.358 2.297 12.683 1.00 94.69 103 GLY A C 1
ATOM 787 O O . GLY A 1 103 ? -4.331 2.097 13.901 1.00 94.69 103 GLY A O 1
ATOM 788 N N . ILE A 1 104 ? -3.497 1.749 11.833 1.00 96.06 104 ILE A N 1
ATOM 789 C CA . ILE A 1 104 ? -2.301 0.982 12.212 1.00 96.06 104 ILE A CA 1
ATOM 790 C C . ILE A 1 104 ? -1.056 1.586 11.552 1.00 96.06 104 ILE A C 1
ATOM 792 O O . ILE A 1 104 ? -1.168 2.458 10.683 1.00 96.06 104 ILE A O 1
ATOM 796 N N . GLY A 1 105 ? 0.135 1.146 11.960 1.00 97.38 105 GLY A N 1
ATOM 797 C CA . GLY A 1 105 ? 1.380 1.591 11.334 1.00 97.38 105 GLY A CA 1
ATOM 798 C C . GLY A 1 105 ? 1.519 1.056 9.908 1.00 97.38 105 GLY A C 1
ATOM 799 O O . GLY A 1 105 ? 1.209 -0.108 9.640 1.00 97.38 105 GLY A O 1
ATOM 800 N N . LEU A 1 106 ? 2.030 1.874 8.981 1.00 96.88 106 LEU A N 1
ATOM 801 C CA . LEU A 1 106 ? 2.243 1.418 7.606 1.00 96.88 106 LEU A CA 1
ATOM 802 C C . LEU A 1 106 ? 3.269 0.278 7.529 1.00 96.88 106 LEU A C 1
ATOM 804 O O . LEU A 1 106 ? 3.095 -0.628 6.719 1.00 96.88 106 LEU A O 1
ATOM 808 N N . ARG A 1 107 ? 4.308 0.274 8.375 1.00 97.00 107 ARG A N 1
ATOM 809 C CA . ARG A 1 107 ? 5.280 -0.831 8.433 1.00 97.00 107 ARG A CA 1
ATOM 810 C C . ARG A 1 107 ? 4.635 -2.168 8.808 1.00 97.00 107 ARG A C 1
ATOM 812 O O . ARG A 1 107 ? 4.923 -3.174 8.166 1.00 97.00 107 ARG A O 1
ATOM 819 N N . GLU A 1 108 ? 3.744 -2.173 9.796 1.00 94.69 108 GLU A N 1
ATOM 820 C CA . GLU A 1 108 ? 3.017 -3.380 10.219 1.00 94.69 108 GLU A CA 1
ATOM 821 C C . GLU A 1 108 ? 2.139 -3.900 9.076 1.00 94.69 108 GLU A C 1
ATOM 823 O O . GLU A 1 108 ? 2.187 -5.075 8.718 1.00 94.69 108 GLU A O 1
ATOM 828 N N . TRP A 1 109 ? 1.400 -3.000 8.426 1.00 95.12 109 TRP A N 1
ATOM 829 C CA . TRP A 1 109 ? 0.616 -3.328 7.240 1.00 95.12 109 TRP A CA 1
ATOM 830 C C . TRP A 1 109 ? 1.470 -3.862 6.085 1.00 95.12 109 TRP A C 1
ATOM 832 O O . TRP A 1 109 ? 1.118 -4.853 5.448 1.00 95.12 109 TRP A O 1
ATOM 842 N N . TYR A 1 110 ? 2.615 -3.231 5.826 1.00 95.31 110 TYR A N 1
ATOM 843 C CA . TYR A 1 110 ? 3.550 -3.644 4.787 1.00 95.31 110 TYR A CA 1
ATOM 844 C C . TYR A 1 110 ? 3.997 -5.093 4.990 1.00 95.31 110 TYR A C 1
ATOM 846 O O . TYR A 1 110 ? 3.955 -5.877 4.044 1.00 95.31 110 TYR A O 1
ATOM 854 N N . GLN A 1 111 ? 4.355 -5.463 6.222 1.00 92.75 111 GLN A N 1
ATOM 855 C CA . GLN A 1 111 ? 4.759 -6.826 6.580 1.00 92.75 111 GLN A CA 1
ATOM 856 C C . GLN A 1 111 ? 3.623 -7.848 6.411 1.00 92.75 111 GLN A C 1
ATOM 858 O O . GLN A 1 111 ? 3.884 -8.997 6.071 1.00 92.75 111 GLN A O 1
ATOM 863 N N . LEU A 1 112 ? 2.366 -7.439 6.608 1.00 91.25 112 LEU A N 1
ATOM 864 C CA . LEU A 1 112 ? 1.198 -8.305 6.404 1.00 91.25 112 LEU A CA 1
ATOM 865 C C . LEU A 1 112 ? 0.861 -8.521 4.918 1.00 91.25 112 LEU A C 1
ATOM 867 O O . LEU A 1 112 ? 0.391 -9.597 4.541 1.00 91.25 112 LEU A O 1
ATOM 871 N N . ILE A 1 113 ? 1.061 -7.502 4.077 1.00 93.19 113 ILE A N 1
ATOM 872 C CA . ILE A 1 113 ? 0.668 -7.529 2.658 1.00 93.19 113 ILE A CA 1
ATOM 873 C C . ILE A 1 113 ? 1.765 -8.069 1.749 1.00 93.19 113 ILE A C 1
ATOM 875 O O . ILE A 1 113 ? 1.480 -8.823 0.814 1.00 93.19 113 ILE A O 1
ATOM 879 N N . VAL A 1 114 ? 3.014 -7.669 1.980 1.00 91.06 114 VAL A N 1
ATOM 880 C CA . VAL A 1 114 ? 4.145 -8.108 1.164 1.00 91.06 114 VAL A CA 1
ATOM 881 C C . VAL A 1 114 ? 4.549 -9.500 1.631 1.00 91.06 114 VAL A C 1
ATOM 883 O O . VAL A 1 114 ? 5.414 -9.664 2.483 1.00 91.06 114 VAL A O 1
ATOM 886 N N . ARG A 1 115 ? 3.880 -10.512 1.076 1.00 72.75 115 ARG A N 1
ATOM 887 C CA . ARG A 1 115 ? 4.225 -11.922 1.285 1.00 72.75 115 ARG A CA 1
ATOM 888 C C . ARG A 1 115 ? 5.521 -12.246 0.544 1.00 72.75 115 ARG A C 1
ATOM 890 O O . ARG A 1 115 ? 5.804 -11.656 -0.507 1.00 72.75 115 ARG A O 1
ATOM 897 N N . GLU A 1 116 ? 6.316 -13.143 1.119 1.00 54.56 116 GLU A N 1
ATOM 898 C CA . GLU A 1 116 ? 7.522 -13.655 0.467 1.00 54.56 116 GLU A CA 1
ATOM 899 C C . GLU A 1 116 ? 7.206 -14.368 -0.849 1.00 54.56 116 GLU A C 1
ATOM 901 O O . GLU A 1 116 ? 6.234 -15.153 -0.888 1.00 54.56 116 GLU A O 1
#

Sequence (116 aa):
MTTGTAVGATAKTALVPATTRPACPFYGFVRMGGILLDCKGNGCGFAGGHHPCTMEMSRMTVNWKNCRRFNHDGNREVIEYALEHCQIFPDELHPPGARKWKGIGLREWYQLIVRE

Foldseek 3Di:
DDDDDDDDDDPPPDPDVLDPDFLDLQAQWAADPQETEGNNDQAGNLVHGRDGDVCVVVVHRDHLCPRPPAPDPVCVVVVVCSQQRHFYDDPVPPDPPDPDDPGHGSVVSNVSRNDD

Secondary structure (DSSP, 8-state):
----------S-----S--SS-B-TTBTEEEETTEEEE-SSSBBTTT-BTPBPHHHHTT---BGGG-TTTSSGGGHHHHHHHHHH-EEE-GGGSPTT-S----EEHHHHHHHHS--

Radius of gyration: 17.15 Å; chains: 1; bounding box: 36×33×68 Å

pLDDT: mean 85.65, std 18.96, range [37.94, 97.81]